Protein 2QTI (pdb70)

Radius of gyration: 13.69 Å; Cα contacts (8 Å, |Δi|>4): 12; chains: 1; bounding box: 30×27×33 Å

Secondary structure (DSSP, 8-state):
-HHHHHHHHHHHHHHHHHHT--HHHH--HHHHHHHHHHHHS-HHHHHHHHHHHHHHHHHHHHHH--

InterPro domains:
  IPR009857 Uncharacterised protein family UPF0352 [MF_00816] (1-71)
  IPR009857 Uncharacterised protein family UPF0352 [PF07208] (26-69)
  IPR009857 Uncharacterised protein family UPF0352 [PIRSF006188] (1-71)
  IPR023202 YejL-like superfamily [SSF158651] (1-71)

Solvent-accessible surface area: 5836 Å² total

Foldseek 3Di:
DVVVVVVVVVVLVVVCVVVVPDPVRSVVVVVVLVVCLVVPNPPVCSVVVVVVVVVVVVVVVVVVVD

CATH classification: 1.10.3390.10

Sequence (66 aa):
SNTQVESLIAEILVVLEKHKAPTDLSLALGNCVTHLLERKVPSESRQAVAEQFAKALAQSVKSNLE

Structure (mmCIF, N/CA/C/O backbone):
data_2QTI
#
_entry.id   2QTI
#
_cell.length_a   50.576
_cell.length_b   50.576
_cell.length_c   62.528
_cell.angle_alpha   90.00
_cell.angle_beta   90.00
_cell.angle_gamma   90.00
#
_symmetry.space_group_name_H-M   'P 43 21 2'
#
loop_
_entity.id
_entity.type
_entity.pdbx_description
1 polymer 'UPF0352 protein SO_2176'
2 water water
#
loop_
_atom_site.group_PDB
_atom_site.id
_atom_site.type_symbol
_atom_site.label_atom_id
_atom_site.label_alt_id
_atom_site.label_comp_id
_atom_site.label_asym_id
_atom_site.label_entity_id
_atom_site.label_seq_id
_atom_site.pdbx_PDB_ins_code
_atom_site.Cartn_x
_atom_site.Cartn_y
_atom_site.Cartn_z
_atom_site.occupancy
_atom_site.B_iso_or_equiv
_atom_site.auth_seq_id
_atom_site.auth_comp_id
_atom_site.auth_asym_id
_atom_site.auth_atom_id
_atom_site.pdbx_PDB_model_num
ATOM 1 N N . SER A 1 8 ? 45.548 19.080 34.897 1.00 61.95 8 SER A N 1
ATOM 2 C CA . SER A 1 8 ? 45.079 20.452 35.233 1.00 60.83 8 SER A CA 1
ATOM 3 C C . SER A 1 8 ? 44.729 21.187 33.943 1.00 60.70 8 SER A C 1
ATOM 4 O O . SER A 1 8 ? 43.810 22.005 33.911 1.00 61.70 8 SER A O 1
ATOM 7 N N . ASN A 1 9 ? 45.465 20.883 32.879 1.00 58.18 9 ASN A N 1
ATOM 8 C CA . ASN A 1 9 ? 45.230 21.511 31.585 1.00 56.83 9 ASN A CA 1
ATOM 9 C C . ASN A 1 9 ? 43.833 21.170 31.089 1.00 55.92 9 ASN A C 1
ATOM 10 O O . ASN A 1 9 ? 43.147 22.006 30.502 1.00 57.47 9 ASN A O 1
ATOM 12 N N . THR A 1 10 ? 43.419 19.932 31.328 1.00 53.87 10 THR A N 1
ATOM 13 C CA . THR A 1 10 ? 42.103 19.476 30.903 1.00 51.49 10 THR A CA 1
ATOM 14 C C . THR A 1 10 ? 41.040 20.163 31.754 1.00 50.82 10 THR A C 1
ATOM 15 O O . THR A 1 10 ? 39.914 20.379 31.309 1.00 51.95 10 THR A O 1
ATOM 19 N N . GLN A 1 11 ? 41.419 20.508 32.981 1.00 49.84 11 GLN A N 1
ATOM 20 C CA . GLN A 1 11 ? 40.527 21.177 33.917 1.00 47.27 11 GLN A CA 1
ATOM 21 C C . GLN A 1 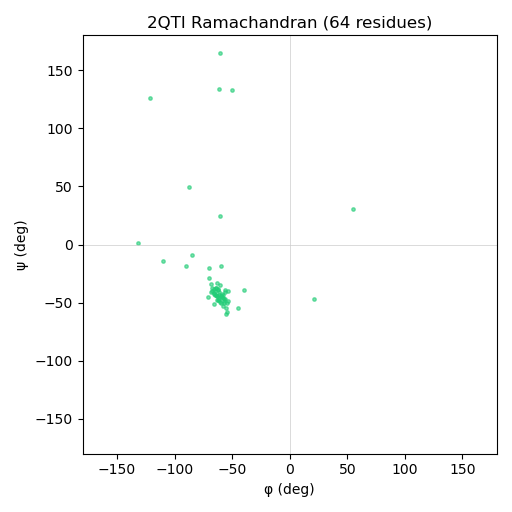11 ? 40.296 22.611 33.466 1.00 46.06 11 GLN A C 1
ATOM 22 O O . GLN A 1 11 ? 39.168 23.102 33.470 1.00 45.54 11 GLN A O 1
ATOM 24 N N . VAL A 1 12 ? 41.379 23.279 33.082 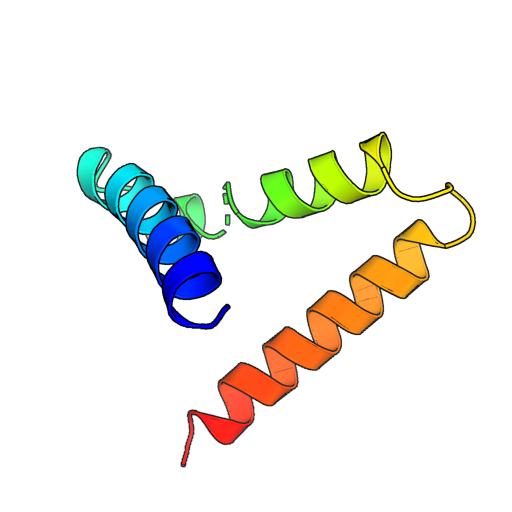1.00 45.24 12 VAL A N 1
ATOM 25 C CA . VAL A 1 12 ? 41.301 24.655 32.613 1.00 43.82 12 VAL A CA 1
ATOM 26 C C . VAL A 1 12 ? 40.520 24.681 31.310 1.00 40.11 12 VAL A C 1
ATOM 27 O O . VAL A 1 12 ? 39.563 25.449 31.153 1.00 39.60 12 VAL A O 1
ATOM 31 N N . GLU A 1 13 ? 40.940 23.822 30.385 1.00 40.23 13 GLU A N 1
ATOM 32 C CA . GLU A 1 13 ? 40.310 23.716 29.078 1.00 38.44 13 GLU A CA 1
ATOM 33 C C . GLU A 1 13 ? 38.812 23.422 29.159 1.00 35.99 13 GLU A C 1
ATOM 34 O O . GLU A 1 13 ? 38.034 23.979 28.387 1.00 39.38 13 GLU A O 1
ATOM 40 N N . SER A 1 14 ? 38.409 22.562 30.094 1.00 34.27 14 SER A N 1
ATOM 41 C CA . SER A 1 14 ? 36.996 22.236 30.268 1.00 33.98 14 SER A CA 1
ATOM 42 C C . SER A 1 14 ? 36.219 23.461 30.731 1.00 34.25 14 SER A C 1
ATOM 43 O O . SER A 1 14 ? 35.117 23.714 30.250 1.00 35.81 14 SER A O 1
ATOM 46 N N . LEU A 1 15 ? 36.791 24.206 31.679 1.00 35.28 15 LEU A N 1
ATOM 47 C CA . LEU A 1 15 ? 36.157 25.424 32.193 1.00 35.74 15 LEU A CA 1
ATOM 48 C C . LEU A 1 15 ? 35.978 26.395 31.045 1.00 34.65 15 LEU A C 1
ATOM 49 O O . LEU A 1 15 ? 34.898 26.952 30.836 1.00 38.98 15 LEU A O 1
ATOM 54 N N . ILE A 1 16 ? 37.065 26.582 30.303 1.00 34.68 16 ILE A N 1
ATOM 55 C CA . ILE A 1 16 ? 37.089 27.479 29.160 1.00 29.61 16 ILE A CA 1
ATOM 56 C C . ILE A 1 16 ? 36.020 27.102 28.141 1.00 31.74 16 ILE A C 1
ATOM 57 O O . ILE A 1 16 ? 35.234 27.946 27.705 1.00 34.92 16 ILE A O 1
ATOM 62 N N . ALA A 1 17 ? 35.984 25.827 27.773 1.00 33.01 17 ALA A N 1
ATOM 63 C CA . ALA A 1 17 ? 35.011 25.366 26.792 1.00 32.53 17 ALA A CA 1
ATOM 64 C C . ALA A 1 17 ? 33.595 25.670 27.265 1.00 31.36 17 ALA A C 1
ATOM 65 O O . ALA A 1 17 ? 32.764 26.179 26.511 1.00 33.74 17 ALA A O 1
ATOM 67 N N . GLU A 1 18 ? 33.333 25.354 28.528 1.00 32.51 18 GLU A N 1
ATOM 68 C CA . GLU A 1 18 ? 32.025 25.562 29.108 1.00 34.08 18 GLU A CA 1
ATOM 69 C C . GLU A 1 18 ? 31.626 27.026 29.041 1.00 34.74 18 GLU A C 1
ATOM 70 O O . GLU A 1 18 ? 30.486 27.355 28.724 1.00 39.65 18 GLU A O 1
ATOM 76 N N . ILE A 1 19 ? 32.568 27.913 29.345 1.00 37.26 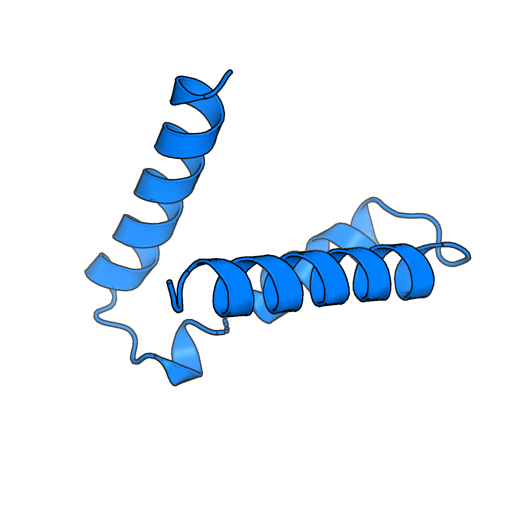19 ILE A N 1
ATOM 77 C CA . ILE A 1 19 ? 32.283 29.340 29.289 1.00 32.97 19 ILE A CA 1
ATOM 78 C C . ILE A 1 19 ? 32.083 29.771 27.846 1.00 30.40 19 ILE A C 1
ATOM 79 O O . ILE A 1 19 ? 31.189 30.552 27.545 1.00 35.05 19 ILE A O 1
ATOM 84 N N . LEU A 1 20 ? 32.903 29.251 26.941 1.00 33.15 20 LEU A N 1
ATOM 85 C CA . LEU A 1 20 ? 32.780 29.642 25.540 1.00 33.94 20 LEU A CA 1
ATOM 86 C C . LEU A 1 20 ? 31.453 29.219 24.937 1.00 35.58 20 LEU A C 1
ATOM 87 O O . LEU A 1 20 ? 30.877 29.945 24.123 1.00 39.84 20 LEU A O 1
ATOM 92 N N . VAL A 1 21 ? 30.972 28.044 25.333 1.00 35.54 21 VAL A N 1
ATOM 93 C CA . VAL A 1 21 ? 29.701 27.543 24.833 1.00 33.57 21 VAL A CA 1
ATOM 94 C C . VAL A 1 21 ? 28.581 28.476 25.288 1.00 33.32 21 VAL A C 1
ATOM 95 O O . VAL A 1 21 ? 27.633 28.727 24.546 1.00 35.42 21 VAL A O 1
ATOM 99 N N . VAL A 1 22 ? 28.695 28.986 26.511 1.00 35.14 22 VAL A N 1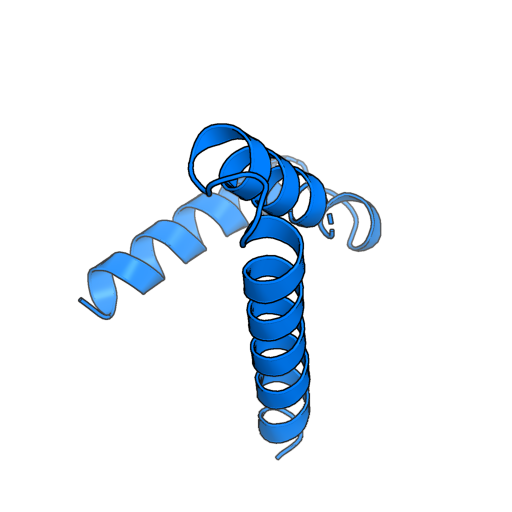
ATOM 100 C CA . VAL A 1 22 ? 27.705 29.918 27.039 1.00 35.25 22 VAL A CA 1
ATOM 101 C C . VAL A 1 22 ? 27.601 31.111 26.096 1.00 37.22 22 VAL A C 1
ATOM 102 O O . VAL A 1 22 ? 26.505 31.534 25.736 1.00 39.21 22 VAL A O 1
ATOM 106 N N . LEU A 1 23 ? 28.754 31.644 25.696 1.00 39.97 23 LEU A N 1
ATOM 107 C CA . LEU A 1 23 ? 28.792 32.785 24.786 1.00 39.02 23 LEU A CA 1
ATOM 108 C C . LEU A 1 23 ? 28.245 32.399 23.413 1.00 40.21 23 LEU A C 1
ATOM 109 O O . LEU A 1 23 ? 27.484 33.150 22.806 1.00 40.27 23 LEU A O 1
ATOM 114 N N . GLU A 1 24 ? 28.639 31.224 22.931 1.00 43.09 24 GLU A N 1
ATOM 115 C CA . GLU A 1 24 ? 28.190 30.733 21.634 1.00 47.44 24 GLU A CA 1
ATOM 116 C C . GLU A 1 24 ? 26.680 30.480 21.615 1.00 46.44 24 GLU A C 1
ATOM 117 O O . GLU A 1 24 ? 26.011 30.784 20.631 1.00 47.57 24 GLU A O 1
ATOM 123 N N . LYS A 1 25 ? 26.137 29.938 22.700 1.00 47.64 25 LYS A N 1
ATOM 124 C CA . LYS A 1 25 ? 24.698 29.687 22.768 1.00 50.04 25 LYS A CA 1
ATOM 125 C C . LYS A 1 25 ? 23.881 30.968 22.619 1.00 52.38 25 LYS A C 1
ATOM 126 O O . LYS A 1 25 ? 22.782 30.947 22.047 1.00 56.84 25 LYS A O 1
ATOM 132 N N . HIS A 1 26 ? 24.397 32.073 23.151 1.00 52.86 26 HIS A N 1
ATOM 133 C CA . HIS A 1 26 ? 23.720 33.366 23.051 1.00 52.98 26 HIS A CA 1
ATOM 134 C C . HIS A 1 26 ? 24.056 34.062 21.731 1.00 53.29 26 HIS A C 1
ATOM 135 O O . HIS A 1 26 ? 23.470 35.093 21.408 1.00 53.79 26 HIS A O 1
ATOM 142 N N . LYS A 1 27 ? 25.021 33.513 20.996 1.00 54.11 27 LYS A N 1
ATOM 143 C CA . LYS A 1 27 ? 25.456 34.099 19.739 1.00 54.74 27 LYS A CA 1
ATOM 144 C C . LYS A 1 27 ? 25.840 35.535 20.072 1.00 53.01 27 LYS A C 1
ATOM 145 O O . LYS A 1 27 ? 25.692 36.445 19.260 1.00 52.56 27 LYS A O 1
ATOM 151 N N . ALA A 1 28 ? 26.303 35.721 21.299 1.00 51.49 28 ALA A N 1
ATOM 152 C CA . ALA A 1 28 ? 26.690 37.029 21.773 1.00 48.95 28 ALA A CA 1
ATOM 153 C C . ALA A 1 28 ? 27.829 37.620 20.951 1.00 47.66 28 ALA A C 1
ATOM 154 O O . ALA A 1 28 ? 28.821 36.947 20.658 1.00 47.88 28 ALA A O 1
ATOM 156 N N . PRO A 1 29 ? 27.698 38.898 20.555 1.00 45.02 29 PRO A N 1
ATOM 157 C CA . PRO A 1 29 ? 28.721 39.599 19.768 1.00 44.12 29 PRO A CA 1
ATOM 158 C C . PRO A 1 29 ? 30.030 39.652 20.551 1.00 41.40 29 PRO A C 1
ATOM 159 O O . PRO A 1 29 ? 30.042 39.392 21.754 1.00 40.78 29 PRO A O 1
ATOM 163 N N . THR A 1 30 ? 31.122 39.976 19.869 1.00 40.50 30 THR A N 1
ATOM 164 C CA . THR A 1 30 ? 32.415 40.063 20.518 1.00 42.27 30 THR A CA 1
ATOM 165 C C . THR A 1 30 ? 32.390 41.080 21.675 1.00 41.35 30 THR A C 1
ATOM 166 O O . THR A 1 30 ? 32.772 40.762 22.803 1.00 43.62 30 THR A O 1
ATOM 170 N N . ASP A 1 31 ? 31.939 42.297 21.393 1.00 41.19 31 ASP A N 1
ATOM 171 C CA . ASP A 1 31 ? 31.885 43.349 22.407 1.00 39.50 31 ASP A CA 1
ATOM 172 C C . ASP A 1 31 ? 31.076 42.920 23.629 1.00 39.91 31 ASP A C 1
ATOM 173 O O . ASP A 1 31 ? 31.462 43.198 24.767 1.00 40.35 31 ASP A O 1
ATOM 178 N N . LEU A 1 32 ? 29.958 42.240 23.392 1.00 39.27 32 LEU A N 1
ATOM 179 C CA . LEU A 1 32 ? 29.113 41.769 24.482 1.00 38.39 32 LEU A CA 1
ATOM 180 C C . LEU A 1 32 ? 29.835 40.687 25.285 1.00 36.37 32 LEU A C 1
ATOM 181 O O . LEU A 1 32 ? 29.752 40.647 26.512 1.00 38.34 32 LEU A O 1
ATOM 186 N N . SER A 1 33 ? 30.537 39.809 24.579 1.00 34.02 33 SER A N 1
ATOM 187 C CA . SER A 1 33 ? 31.272 38.728 25.221 1.00 32.16 33 SER A CA 1
ATOM 188 C C . SER A 1 33 ? 32.342 39.297 26.136 1.00 29.06 33 SER A C 1
ATOM 189 O O . SER A 1 33 ? 32.481 38.873 27.280 1.00 34.26 33 SER A O 1
ATOM 192 N N . LEU A 1 34 ? 33.103 40.254 25.615 1.00 32.20 34 LEU A N 1
ATOM 193 C CA . LEU A 1 34 ? 34.169 40.894 26.382 1.00 33.43 34 LEU A CA 1
ATOM 194 C C . LEU A 1 34 ? 33.620 41.582 27.622 1.00 34.76 34 LEU A C 1
ATOM 195 O O . LEU A 1 34 ? 34.176 41.470 28.708 1.00 37.62 34 LEU A O 1
ATOM 208 N N . ALA A 1 36 ? 30.883 40.906 29.243 1.00 32.07 36 ALA A N 1
ATOM 209 C CA . ALA A 1 36 ? 30.447 39.913 30.206 1.00 26.27 36 ALA A CA 1
ATOM 210 C C . ALA A 1 36 ? 31.665 39.304 30.899 1.00 26.93 36 ALA A C 1
ATOM 211 O O . ALA A 1 36 ? 31.697 39.171 32.132 1.00 30.22 36 ALA A O 1
ATOM 213 N N . LEU A 1 37 ? 32.666 38.933 30.102 1.00 27.69 37 LEU A N 1
ATOM 214 C CA . LEU A 1 37 ? 33.882 38.331 30.638 1.00 27.00 37 LEU A CA 1
ATOM 215 C C . LEU A 1 37 ? 34.591 39.293 31.582 1.00 23.64 37 LEU A C 1
ATOM 216 O O . LEU A 1 37 ? 35.083 38.894 32.630 1.00 28.08 37 LEU A O 1
ATOM 221 N N . GLY A 1 38 ? 34.630 40.566 31.215 1.00 27.77 38 GLY A N 1
ATOM 222 C CA . GLY A 1 38 ? 35.270 41.550 32.065 1.00 26.64 38 GLY A CA 1
ATOM 223 C C . GLY A 1 38 ? 34.530 41.672 33.382 1.00 28.37 38 GLY A C 1
ATOM 224 O O . GLY A 1 38 ? 35.146 41.740 34.452 1.00 32.91 38 GLY A O 1
ATOM 225 N N . ASN A 1 39 ? 33.205 41.699 33.311 1.00 27.58 39 ASN A N 1
ATOM 226 C CA . ASN A 1 39 ? 32.403 41.802 34.523 1.00 26.16 39 ASN A CA 1
ATOM 227 C C . ASN A 1 39 ? 32.606 40.585 35.402 1.00 26.18 39 ASN A C 1
ATOM 228 O O . ASN A 1 39 ? 32.563 40.691 36.621 1.00 28.34 39 ASN A O 1
ATOM 233 N N . CYS A 1 40 ? 32.828 39.424 34.796 1.00 29.21 40 CYS A N 1
ATOM 234 C CA . CYS A 1 40 ? 33.055 38.232 35.602 1.00 28.41 40 CYS A CA 1
ATOM 235 C C . CYS A 1 40 ? 34.364 38.382 36.387 1.00 28.86 40 CYS A C 1
ATOM 236 O O . CYS A 1 40 ? 34.425 38.034 37.558 1.00 33.35 40 CYS A O 1
ATOM 239 N N . VAL A 1 41 ? 35.404 38.909 35.747 1.00 30.65 41 VAL A N 1
ATOM 240 C CA . VAL A 1 41 ? 36.684 39.116 36.428 1.00 29.07 41 VAL A CA 1
ATOM 241 C C . VAL A 1 41 ? 36.468 40.133 37.555 1.00 28.62 41 VAL A C 1
ATOM 242 O O . VAL A 1 41 ? 36.892 39.925 38.689 1.00 31.62 41 VAL A O 1
ATOM 246 N N . THR A 1 42 ? 35.803 41.236 37.232 1.00 30.71 42 THR A N 1
ATOM 247 C CA . THR A 1 42 ? 35.533 42.266 38.224 1.00 33.90 42 THR A CA 1
ATOM 248 C C . THR A 1 42 ? 34.791 41.665 39.420 1.00 37.29 42 THR A C 1
ATOM 249 O O . THR A 1 42 ? 35.159 41.907 40.572 1.00 40.82 42 THR A O 1
ATOM 253 N N . HIS A 1 43 ? 33.761 40.869 39.133 1.00 40.70 43 HIS A N 1
ATOM 254 C CA . HIS A 1 43 ? 32.954 40.221 40.167 1.00 39.42 43 HIS A CA 1
ATOM 255 C C . HIS A 1 43 ? 33.861 39.401 41.084 1.00 39.18 43 HIS A C 1
ATOM 256 O O . HIS A 1 43 ? 33.849 39.582 42.299 1.00 39.41 43 HIS A O 1
ATOM 263 N N . LEU A 1 44 ? 34.644 38.504 40.491 1.00 38.79 44 LEU A N 1
ATOM 264 C CA . LEU A 1 44 ? 35.568 37.661 41.243 1.00 40.36 44 LEU A CA 1
ATOM 265 C C . LEU A 1 44 ? 36.521 38.456 42.122 1.00 40.75 44 LEU A C 1
ATOM 266 O O . LEU A 1 44 ? 36.674 38.156 43.302 1.00 41.38 44 LEU A O 1
ATOM 271 N N . LEU A 1 45 ? 37.177 39.456 41.542 1.00 40.36 45 LEU A N 1
ATOM 272 C CA . LEU A 1 45 ? 38.123 40.268 42.298 1.00 40.44 45 LEU A CA 1
ATOM 273 C C . LEU A 1 45 ? 37.468 40.924 43.497 1.00 41.80 45 LEU A C 1
ATOM 274 O O . LEU A 1 45 ? 38.033 40.947 44.584 1.00 45.60 45 LEU A O 1
ATOM 279 N N . GLU A 1 46 ? 36.271 41.455 43.292 1.00 44.96 46 GLU A N 1
ATOM 280 C CA . GLU A 1 46 ? 35.541 42.120 44.360 1.00 47.13 46 GLU A CA 1
ATOM 281 C C . GLU A 1 46 ? 35.114 41.126 45.428 1.00 47.79 46 GLU A C 1
ATOM 282 O O . GLU A 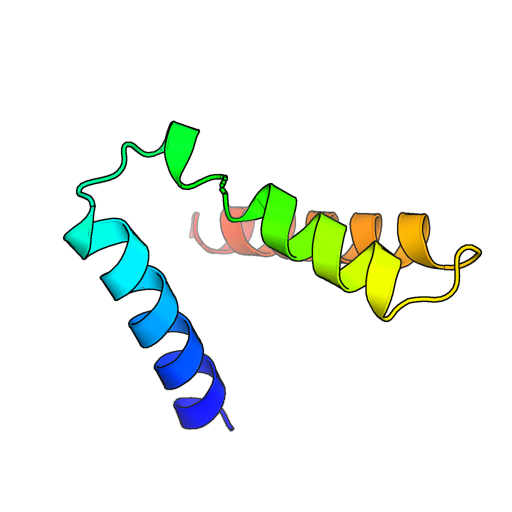1 46 ? 35.153 41.431 46.620 1.00 49.97 46 GLU A O 1
ATOM 288 N N . ARG A 1 47 ? 34.734 39.927 45.003 1.00 51.61 47 ARG A N 1
ATOM 289 C CA . ARG A 1 47 ? 34.262 38.917 45.939 1.00 53.80 47 ARG A CA 1
ATOM 290 C C . ARG A 1 47 ? 35.311 37.977 46.537 1.00 51.90 47 ARG A C 1
ATOM 291 O O . ARG A 1 47 ? 35.060 37.358 47.572 1.00 55.16 47 ARG A O 1
ATOM 299 N N . LYS A 1 48 ? 36.485 37.866 45.926 1.00 49.36 48 LYS A N 1
ATOM 300 C CA . LYS A 1 48 ? 37.477 36.957 46.476 1.00 47.45 48 LYS A CA 1
ATOM 301 C C . LYS A 1 48 ? 38.889 37.500 46.649 1.00 46.43 48 LYS A C 1
ATOM 302 O O . LYS A 1 48 ? 39.782 36.783 47.093 1.00 44.00 48 LYS A O 1
ATOM 308 N N . VAL A 1 49 ? 39.095 38.764 46.309 1.00 44.87 49 VAL A N 1
ATOM 309 C CA . VAL A 1 49 ? 40.410 39.367 46.458 1.00 42.45 49 VAL A CA 1
ATOM 310 C C . VAL A 1 49 ? 40.334 40.588 47.369 1.00 47.13 49 VAL A C 1
ATOM 311 O O . VAL A 1 49 ? 39.530 41.495 47.150 1.00 47.40 49 VAL A O 1
ATOM 315 N N . PRO A 1 50 ? 41.169 40.617 48.417 1.00 50.29 50 PRO A N 1
AT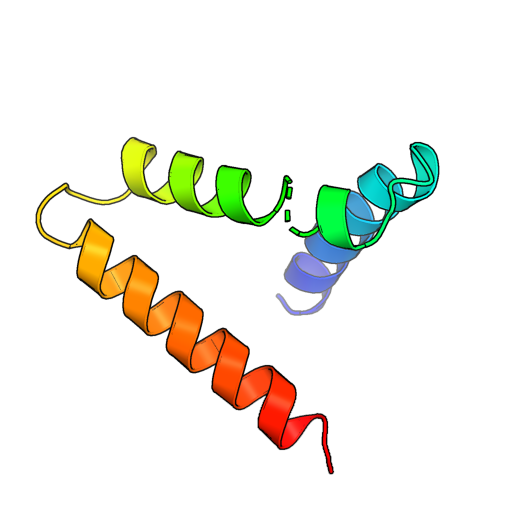OM 316 C CA . PRO A 1 50 ? 41.195 41.736 49.359 1.00 48.83 50 PRO A CA 1
ATOM 317 C C . PRO A 1 50 ? 41.292 43.071 48.632 1.00 45.35 50 PRO A C 1
ATOM 318 O O . PRO A 1 50 ? 42.097 43.242 47.715 1.00 45.33 50 PRO A O 1
ATOM 322 N N . SER A 1 51 ? 40.453 44.006 49.050 1.00 44.64 51 SER A N 1
ATOM 323 C CA . SER A 1 51 ? 40.406 45.340 48.473 1.00 44.03 51 SER A CA 1
ATOM 324 C C . SER A 1 51 ? 41.780 45.930 48.144 1.00 42.49 51 SER A C 1
ATOM 325 O O . SER A 1 51 ? 41.952 46.589 47.124 1.00 42.56 51 SER A O 1
ATOM 328 N N . GLU A 1 52 ? 42.749 45.689 49.017 1.00 43.01 52 GLU A N 1
ATOM 329 C CA . GLU A 1 52 ? 44.106 46.208 48.857 1.00 42.80 52 GLU A CA 1
ATOM 330 C C . GLU A 1 52 ? 44.929 45.595 47.724 1.00 43.36 52 GLU A C 1
ATOM 331 O O . GLU A 1 52 ? 45.906 46.193 47.273 1.00 44.35 52 GLU A O 1
ATOM 337 N N . SER A 1 53 ? 44.541 44.411 47.257 1.00 42.28 53 SER A N 1
ATOM 338 C CA . SER A 1 53 ? 45.290 43.743 46.190 1.00 41.19 53 SER A CA 1
ATOM 339 C C . SER A 1 53 ? 44.517 43.710 44.872 1.00 40.35 53 SER A C 1
ATOM 340 O O . SER A 1 53 ? 45.078 43.441 43.804 1.00 42.18 53 SER A O 1
ATOM 343 N N . ARG A 1 54 ? 43.225 43.999 44.963 1.00 40.09 54 ARG A N 1
ATOM 344 C CA . ARG A 1 54 ? 42.334 43.973 43.810 1.00 39.16 54 ARG A CA 1
ATOM 345 C C . ARG A 1 54 ? 42.889 44.631 42.551 1.00 36.79 54 ARG A C 1
ATOM 346 O O . ARG A 1 54 ? 42.942 44.015 41.486 1.00 39.74 54 ARG A O 1
ATOM 354 N N . GLN A 1 55 ? 43.307 45.881 42.665 1.00 35.46 55 GLN A N 1
ATOM 355 C CA . GLN A 1 55 ? 43.853 46.585 41.517 1.00 34.45 55 GLN A CA 1
ATOM 356 C C . GLN A 1 55 ? 45.085 45.846 40.993 1.00 34.73 55 GLN A C 1
ATOM 357 O O . GLN A 1 55 ? 45.251 45.669 39.783 1.00 35.43 55 GLN A O 1
ATOM 363 N N . ALA A 1 56 ? 45.948 45.421 41.913 1.00 35.25 56 ALA A N 1
ATOM 364 C CA . ALA A 1 56 ? 47.169 44.710 41.542 1.00 31.81 56 ALA A CA 1
ATOM 365 C C . ALA A 1 56 ? 46.837 43.400 40.812 1.00 28.23 56 ALA A C 1
ATOM 366 O O . ALA A 1 56 ? 47.411 43.111 39.765 1.00 26.90 56 ALA A O 1
ATOM 368 N N . VAL A 1 57 ? 45.916 42.607 41.355 1.00 27.94 57 VAL A N 1
ATOM 369 C CA . VAL A 1 57 ? 45.550 41.363 40.677 1.00 27.16 57 VAL A CA 1
ATOM 370 C C . VAL A 1 57 ? 44.938 41.704 39.309 1.00 28.41 57 VAL A C 1
ATOM 371 O O . VAL A 1 57 ? 45.201 41.035 38.320 1.00 36.40 57 VAL A O 1
ATOM 375 N N . ALA A 1 58 ? 44.133 42.760 39.257 1.00 30.60 58 ALA A N 1
ATOM 376 C CA . ALA A 1 58 ? 43.520 43.178 38.001 1.00 30.01 58 ALA A CA 1
ATOM 377 C C . ALA A 1 58 ? 44.611 43.504 36.977 1.00 31.26 58 ALA A C 1
ATOM 378 O O . ALA A 1 58 ? 44.522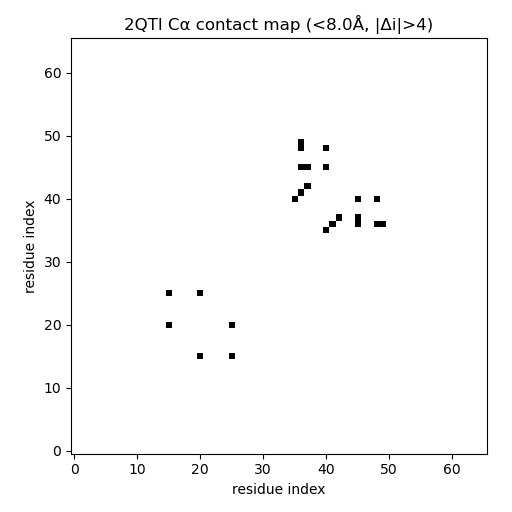 43.104 35.811 1.00 32.18 58 ALA A O 1
ATOM 380 N N . GLU A 1 59 ? 45.642 44.222 37.415 1.00 33.23 59 GLU A N 1
ATOM 381 C CA . GLU A 1 59 ? 46.732 44.584 36.512 1.00 33.31 59 GLU A CA 1
ATOM 382 C C . GLU A 1 59 ? 47.531 43.376 36.028 1.00 30.26 59 GLU A C 1
ATOM 383 O O . GLU A 1 59 ? 47.942 43.324 34.868 1.00 33.39 59 GLU A O 1
ATOM 389 N N . GLN A 1 60 ? 47.757 42.410 36.909 1.00 32.17 60 GLN A N 1
ATOM 390 C CA . GLN A 1 60 ? 48.499 41.217 36.514 1.00 32.04 60 GLN A CA 1
ATOM 391 C C . GLN A 1 60 ? 47.656 40.407 35.536 1.00 30.94 60 GLN A C 1
ATOM 392 O O . GLN A 1 60 ? 48.178 39.781 34.613 1.00 34.17 60 GLN A O 1
ATOM 398 N N . PHE A 1 61 ? 46.342 40.428 35.735 1.00 32.10 61 PHE A N 1
ATOM 399 C CA . PHE A 1 61 ? 45.447 39.710 34.832 1.00 30.54 61 PHE A CA 1
ATOM 400 C C . PHE A 1 61 ? 45.612 40.370 33.463 1.00 29.02 61 PHE A C 1
ATOM 401 O O . PHE A 1 61 ? 45.743 39.698 32.442 1.00 31.10 61 PHE A O 1
ATOM 409 N N . ALA A 1 62 ? 45.629 41.697 33.465 1.00 29.85 62 ALA A N 1
ATOM 410 C CA . ALA A 1 62 ? 45.757 42.469 32.232 1.00 31.88 62 ALA A CA 1
ATOM 411 C C . ALA A 1 62 ? 47.079 42.222 31.516 1.00 30.76 62 ALA A C 1
ATOM 412 O O . ALA A 1 62 ? 47.106 42.059 30.294 1.00 34.20 62 ALA A O 1
ATOM 414 N N . LYS A 1 63 ? 48.171 42.200 32.275 1.00 32.08 63 LYS A N 1
ATOM 415 C CA . LYS A 1 63 ? 49.489 41.966 31.695 1.00 31.71 63 LYS A CA 1
ATOM 416 C C . LYS A 1 63 ? 49.508 40.594 31.040 1.00 31.88 63 LYS A C 1
ATOM 417 O O . LYS A 1 63 ? 49.967 40.438 29.907 1.00 36.65 63 LYS A O 1
ATOM 423 N N . ALA A 1 64 ? 49.000 39.604 31.766 1.00 32.83 64 ALA A N 1
ATOM 424 C CA . ALA A 1 64 ? 48.940 38.233 31.271 1.00 33.36 64 ALA A CA 1
ATOM 425 C C . ALA A 1 64 ? 48.130 38.207 29.993 1.00 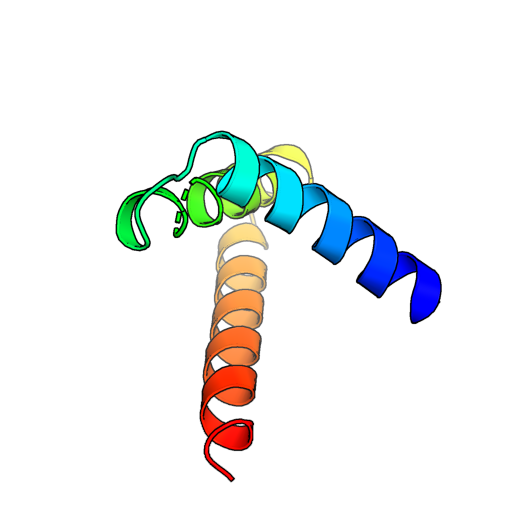31.60 64 ALA A C 1
ATOM 426 O O . ALA A 1 64 ? 48.517 37.587 29.007 1.00 34.69 64 ALA A O 1
ATOM 428 N N . LEU A 1 65 ? 46.998 38.893 30.002 1.00 35.24 65 LEU A N 1
ATOM 429 C CA . LEU A 1 65 ? 46.170 38.926 28.808 1.00 34.85 65 LEU A CA 1
ATOM 430 C C . LEU A 1 65 ? 46.957 39.532 27.648 1.00 34.94 65 LEU A C 1
ATOM 431 O O . LEU A 1 65 ? 47.008 38.954 26.562 1.00 36.71 65 LEU A O 1
ATOM 436 N N . ALA A 1 66 ? 47.562 40.695 27.887 1.00 36.72 66 ALA A N 1
ATOM 437 C CA . ALA A 1 66 ? 48.341 41.386 26.859 1.00 37.07 66 ALA A CA 1
ATOM 438 C C . ALA A 1 66 ? 49.460 40.494 26.326 1.00 37.98 66 ALA A C 1
ATOM 439 O O . ALA A 1 66 ? 49.636 40.362 25.112 1.00 37.71 66 ALA A O 1
ATOM 441 N N . GLN A 1 67 ? 50.214 39.882 27.236 1.00 40.04 67 GLN A N 1
ATOM 442 C CA . GLN A 1 67 ? 51.307 39.005 26.828 1.00 42.37 67 GLN A CA 1
ATOM 443 C C . GLN A 1 67 ? 50.748 37.839 26.034 1.00 41.08 67 GLN A C 1
ATOM 444 O O . GLN A 1 67 ? 51.292 37.456 25.001 1.00 43.68 67 GLN A O 1
ATOM 450 N N . SER A 1 68 ? 49.653 37.275 26.522 1.00 40.08 68 SER A N 1
ATOM 451 C CA . SER A 1 68 ? 49.040 36.157 25.837 1.00 43.88 68 SER A CA 1
ATOM 452 C C . SER A 1 68 ? 48.764 36.545 24.392 1.00 44.81 68 SER A C 1
ATOM 453 O O . SER A 1 68 ? 49.252 35.898 23.464 1.00 45.03 68 SER A O 1
ATOM 456 N N . VAL A 1 69 ? 47.991 37.613 24.206 1.00 44.63 69 VAL A N 1
ATOM 457 C CA . VAL A 1 69 ? 47.646 38.088 22.868 1.00 41.46 69 VAL A CA 1
ATOM 458 C C . VAL A 1 69 ? 48.884 38.316 22.006 1.00 45.88 69 VAL A C 1
ATOM 459 O O . VAL A 1 69 ? 48.944 37.872 20.860 1.00 48.81 69 VAL A O 1
ATOM 463 N N . LYS A 1 70 ? 49.866 39.015 22.562 1.00 46.00 70 LYS A N 1
ATOM 464 C CA . LYS A 1 70 ? 51.088 39.315 21.839 1.00 50.70 70 LYS A CA 1
ATOM 465 C C . LYS A 1 70 ? 51.728 38.033 21.319 1.00 55.03 70 LYS A C 1
ATOM 466 O O . LYS A 1 70 ? 51.900 37.854 20.110 1.00 55.29 70 LYS A O 1
ATOM 472 N N . SER A 1 71 ? 52.067 37.135 22.236 1.00 58.80 71 SER A N 1
ATOM 473 C CA . SER A 1 71 ? 52.685 35.875 21.860 1.00 62.96 71 SER A CA 1
ATOM 474 C C . SER A 1 71 ? 51.847 35.140 20.828 1.00 64.85 71 SER A C 1
ATOM 475 O O . SER A 1 71 ? 52.392 34.560 19.893 1.00 69.08 71 SER A O 1
ATOM 478 N N . ASN A 1 72 ? 50.527 35.167 20.987 1.00 66.85 72 ASN A N 1
ATOM 479 C CA . ASN A 1 72 ? 49.647 34.491 20.041 1.00 70.73 72 ASN A CA 1
ATOM 480 C C . ASN A 1 72 ? 49.859 35.066 18.649 1.00 72.49 72 ASN A C 1
ATOM 481 O O . ASN A 1 72 ? 49.492 34.452 17.648 1.00 73.64 72 ASN A O 1
ATOM 486 N N . LEU A 1 73 ? 50.448 36.257 18.599 1.00 74.84 73 LEU A N 1
ATOM 487 C CA . LEU A 1 73 ? 50.747 36.914 17.334 1.00 76.09 73 LEU A CA 1
ATOM 488 C C . LEU A 1 73 ? 52.115 36.422 16.875 1.00 77.82 73 LEU A C 1
ATOM 489 O O . LEU A 1 73 ? 52.993 37.218 16.537 1.00 77.19 73 LEU A O 1
ATOM 494 N N . GLU A 1 74 ? 52.289 35.103 16.883 1.00 79.25 74 GLU A N 1
ATOM 495 C CA . GLU A 1 74 ? 53.544 34.486 16.469 1.00 80.43 74 GLU A CA 1
ATOM 496 C C . GLU A 1 74 ? 53.324 33.500 15.325 1.00 80.95 74 GLU A C 1
ATOM 497 O O . GLU A 1 74 ? 52.150 33.213 14.996 1.00 44.58 74 GLU A O 1
#

Organism: Shewanella oneidensis (strain ATCC 700550 / JCM 31522 / CIP 106686 / LMG 19005 / NCIMB 14063 / MR-1) (NCBI:txid211586)

B-factor: mean 44.51, std 14.07, range [19.43, 100.0]